Protein AF-A0A6M1S440-F1 (afdb_monomer_lite)

Foldseek 3Di:
DDDPLPQDKAWAQDPPVLLVQLVVLQVVLCVVQVQWDWDRDNIIIIGHGSPDDSVVSRVSSVVSSVVSVCVVVCVVVVVVVCCVVPPD

Organism: NCBI:txid240521

Structure (mmCIF, N/CA/C/O backbone):
data_AF-A0A6M1S440-F1
#
_entry.id   AF-A0A6M1S440-F1
#
loop_
_atom_site.group_PDB
_atom_site.id
_atom_site.type_symbol
_atom_site.label_atom_id
_atom_site.label_alt_id
_atom_site.label_comp_id
_atom_site.label_asym_id
_atom_site.label_entity_id
_atom_site.label_seq_id
_atom_site.pdbx_PDB_ins_code
_atom_site.Cartn_x
_atom_site.Cartn_y
_atom_site.Cartn_z
_atom_site.occupancy
_atom_site.B_iso_or_equiv
_atom_site.auth_seq_id
_atom_site.auth_comp_id
_atom_site.auth_asym_id
_atom_site.auth_atom_id
_atom_site.pdbx_PDB_model_num
ATOM 1 N N . MET A 1 1 ? 9.846 -9.052 -35.861 1.00 38.78 1 MET A N 1
ATOM 2 C CA . MET A 1 1 ? 10.865 -8.458 -34.977 1.00 38.78 1 MET A CA 1
ATOM 3 C C . MET A 1 1 ? 10.238 -8.438 -33.595 1.00 38.78 1 MET A C 1
ATOM 5 O O . MET A 1 1 ? 9.436 -7.564 -33.312 1.00 38.78 1 MET A O 1
ATOM 9 N N . THR A 1 2 ? 10.403 -9.529 -32.848 1.00 41.69 2 THR A N 1
ATOM 10 C CA . THR A 1 2 ? 9.818 -9.726 -31.515 1.00 41.69 2 THR A CA 1
ATOM 11 C C . THR A 1 2 ? 10.552 -8.820 -30.545 1.00 41.69 2 THR A C 1
ATOM 13 O O . THR A 1 2 ? 11.675 -9.124 -30.154 1.00 41.69 2 THR A O 1
ATOM 16 N N . ASP A 1 3 ? 9.934 -7.688 -30.229 1.00 44.25 3 ASP A N 1
ATOM 17 C CA . ASP A 1 3 ? 10.390 -6.804 -29.169 1.00 44.25 3 ASP A CA 1
ATOM 18 C C . ASP A 1 3 ? 10.132 -7.529 -27.844 1.00 44.25 3 ASP A C 1
ATOM 20 O O . ASP A 1 3 ? 8.987 -7.713 -27.421 1.00 44.25 3 ASP A O 1
ATOM 24 N N . GLN A 1 4 ? 11.192 -8.078 -27.254 1.00 47.28 4 GLN A N 1
ATOM 25 C CA . GLN A 1 4 ? 11.156 -8.582 -25.889 1.00 47.28 4 GLN A CA 1
ATOM 26 C C . GLN A 1 4 ? 11.059 -7.355 -24.987 1.00 47.28 4 GLN A C 1
ATOM 28 O O . GLN A 1 4 ? 12.070 -6.801 -24.574 1.00 47.28 4 GLN A O 1
ATOM 33 N N . LEU A 1 5 ? 9.830 -6.903 -24.740 1.00 50.12 5 LEU A N 1
ATOM 34 C CA . LEU A 1 5 ? 9.536 -5.858 -23.770 1.00 50.12 5 LEU A CA 1
ATOM 35 C C . LEU A 1 5 ? 9.966 -6.375 -22.396 1.00 50.12 5 LEU A C 1
ATOM 37 O O . LEU A 1 5 ? 9.253 -7.153 -21.758 1.00 50.12 5 LEU A O 1
ATOM 41 N N . GLU A 1 6 ? 11.170 -5.985 -21.978 1.00 55.16 6 GLU A N 1
ATOM 42 C CA . GLU A 1 6 ? 11.647 -6.151 -20.613 1.00 55.16 6 GLU A CA 1
ATOM 43 C C . GLU A 1 6 ? 10.577 -5.567 -19.692 1.00 55.16 6 GLU A C 1
ATOM 45 O O . GLU A 1 6 ? 10.331 -4.363 -19.678 1.00 55.16 6 GLU A O 1
ATOM 50 N N . THR A 1 7 ? 9.861 -6.438 -18.985 1.00 59.59 7 THR A N 1
ATOM 51 C CA . THR A 1 7 ? 8.858 -6.024 -18.007 1.00 59.59 7 THR A CA 1
ATOM 52 C C . THR A 1 7 ? 9.616 -5.353 -16.861 1.00 59.59 7 THR A C 1
ATOM 54 O O . THR A 1 7 ? 10.378 -6.051 -16.184 1.00 59.59 7 THR A O 1
ATOM 57 N N . PRO A 1 8 ? 9.490 -4.030 -16.636 1.00 64.62 8 PRO A N 1
ATOM 58 C CA . PRO A 1 8 ? 10.217 -3.353 -15.576 1.00 64.62 8 PRO A CA 1
ATOM 59 C C . PRO A 1 8 ? 9.872 -3.980 -14.229 1.00 64.62 8 PRO A C 1
ATOM 61 O O . PRO A 1 8 ? 8.727 -3.940 -13.771 1.00 64.62 8 PRO A O 1
ATOM 64 N N . LEU A 1 9 ? 10.891 -4.564 -13.600 1.00 76.56 9 LEU A N 1
ATOM 65 C CA . LEU A 1 9 ? 10.823 -5.080 -12.244 1.00 76.56 9 LEU A CA 1
ATOM 66 C C . LEU A 1 9 ? 11.227 -3.965 -11.277 1.00 76.56 9 LEU A C 1
ATOM 68 O O . LEU A 1 9 ? 12.387 -3.560 -11.212 1.00 76.56 9 LEU A O 1
ATOM 72 N N . CYS A 1 10 ? 10.262 -3.468 -10.515 1.00 85.00 10 CYS A N 1
ATOM 73 C CA . CYS A 1 10 ? 10.481 -2.499 -9.454 1.00 85.00 10 CYS A CA 1
ATOM 74 C C . CYS A 1 10 ? 10.513 -3.218 -8.102 1.00 85.00 10 CYS A C 1
ATOM 76 O O . CYS A 1 10 ? 9.501 -3.766 -7.665 1.00 85.00 10 CYS A O 1
ATOM 78 N N . ALA A 1 11 ? 11.667 -3.200 -7.434 1.00 89.94 11 ALA A N 1
ATOM 79 C CA . ALA A 1 11 ? 11.799 -3.670 -6.060 1.00 89.94 11 ALA A CA 1
ATOM 80 C C . ALA A 1 11 ? 11.592 -2.503 -5.085 1.00 89.94 11 ALA A C 1
ATOM 82 O O . ALA A 1 11 ? 12.334 -1.518 -5.093 1.00 89.94 11 ALA A O 1
ATOM 83 N N . ILE A 1 12 ? 10.584 -2.619 -4.225 1.00 90.94 12 ILE A N 1
ATOM 84 C CA . ILE A 1 12 ? 10.222 -1.621 -3.224 1.00 90.94 12 ILE A CA 1
ATOM 85 C C . ILE A 1 12 ? 10.560 -2.180 -1.845 1.00 90.94 12 ILE A C 1
ATOM 87 O O . ILE A 1 12 ? 9.955 -3.141 -1.364 1.00 90.94 12 ILE A O 1
ATOM 91 N N . ALA A 1 13 ? 11.519 -1.538 -1.180 1.00 90.50 13 ALA A N 1
ATOM 92 C CA . ALA A 1 13 ? 11.818 -1.821 0.215 1.00 90.50 13 ALA A CA 1
ATOM 93 C C . ALA A 1 13 ? 10.627 -1.414 1.098 1.00 90.50 13 ALA A C 1
ATOM 95 O O . ALA A 1 13 ? 10.193 -0.257 1.079 1.00 90.50 13 ALA A O 1
ATOM 96 N N . VAL A 1 14 ? 10.121 -2.367 1.881 1.00 91.56 14 VAL A N 1
ATOM 97 C CA . VAL A 1 14 ? 9.051 -2.147 2.857 1.00 91.56 14 VAL A CA 1
ATOM 98 C C . VAL A 1 14 ? 9.650 -2.221 4.260 1.00 91.56 14 VAL A C 1
ATOM 100 O O . VAL A 1 14 ? 10.133 -3.287 4.652 1.00 91.56 14 VAL A O 1
ATOM 103 N N . PRO A 1 15 ? 9.639 -1.116 5.028 1.00 91.00 15 PRO A N 1
ATOM 104 C CA . PRO A 1 15 ? 10.123 -1.136 6.401 1.00 91.00 15 PRO A CA 1
ATOM 105 C C . PRO A 1 15 ? 9.330 -2.135 7.267 1.00 91.00 15 PRO A C 1
ATOM 107 O O . PRO A 1 15 ? 8.135 -2.338 7.013 1.00 91.00 15 PRO A O 1
ATOM 110 N N . PRO A 1 16 ? 9.948 -2.755 8.291 1.00 91.62 16 PRO A N 1
ATOM 111 C CA . PRO A 1 16 ? 9.311 -3.786 9.114 1.00 91.62 16 PRO A CA 1
ATOM 112 C C . PRO A 1 16 ? 7.946 -3.385 9.686 1.00 91.62 16 PRO A C 1
ATOM 114 O O . PRO A 1 16 ? 7.013 -4.186 9.678 1.00 91.62 16 PRO A O 1
ATOM 117 N N . GLU A 1 17 ? 7.792 -2.131 10.112 1.00 92.50 17 GLU A N 1
ATOM 118 C CA . GLU A 1 17 ? 6.561 -1.590 10.690 1.00 92.50 17 GLU A CA 1
ATOM 119 C C . GLU A 1 17 ? 5.393 -1.487 9.694 1.00 92.50 17 GLU A C 1
ATOM 121 O O . GLU A 1 17 ? 4.241 -1.335 10.107 1.00 92.50 17 GLU A O 1
ATOM 126 N N . TYR A 1 18 ? 5.670 -1.599 8.391 1.00 93.69 18 TYR A N 1
ATOM 127 C CA . TYR A 1 18 ? 4.661 -1.615 7.335 1.00 93.69 18 TYR A CA 1
ATOM 128 C C . TYR A 1 18 ? 4.353 -3.016 6.791 1.00 93.69 18 TYR A C 1
ATOM 130 O O . TYR A 1 18 ? 3.384 -3.165 6.048 1.00 93.69 18 TYR A O 1
ATOM 138 N N . ARG A 1 19 ? 5.124 -4.050 7.161 1.00 92.56 19 ARG A N 1
ATOM 139 C CA . ARG A 1 19 ? 5.000 -5.399 6.573 1.00 92.56 19 ARG A CA 1
ATOM 140 C C . ARG A 1 19 ? 3.603 -5.995 6.717 1.00 92.56 19 ARG A C 1
ATOM 142 O O . ARG A 1 19 ? 3.077 -6.528 5.749 1.00 92.56 19 ARG A O 1
ATOM 149 N N . ARG A 1 20 ? 2.964 -5.817 7.879 1.00 94.50 20 ARG A N 1
ATOM 150 C CA . ARG A 1 20 ? 1.590 -6.298 8.127 1.00 94.50 20 ARG A CA 1
ATOM 151 C C . ARG A 1 20 ? 0.539 -5.718 7.172 1.00 94.50 20 ARG A C 1
ATOM 153 O O . ARG A 1 20 ? -0.515 -6.311 7.009 1.00 94.50 20 ARG A O 1
ATOM 160 N N . PHE A 1 21 ? 0.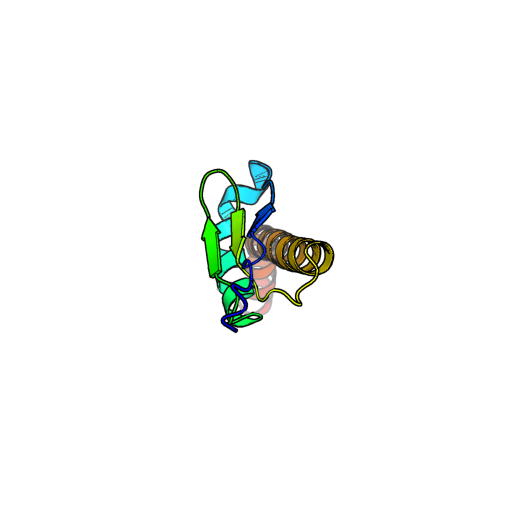824 -4.581 6.536 1.00 95.50 21 PHE A N 1
ATOM 161 C CA . PHE A 1 21 ? -0.092 -3.910 5.611 1.00 95.50 21 PHE A CA 1
ATOM 162 C C . PHE A 1 21 ? 0.194 -4.242 4.138 1.00 95.50 21 PHE A C 1
ATOM 164 O O . PHE A 1 21 ? -0.573 -3.837 3.263 1.00 95.50 21 PHE A O 1
ATOM 171 N N . ALA A 1 22 ? 1.303 -4.930 3.843 1.00 95.06 22 ALA A N 1
ATOM 172 C CA . ALA A 1 22 ? 1.810 -5.091 2.484 1.00 95.06 22 ALA A CA 1
ATOM 173 C C . ALA A 1 22 ? 0.891 -5.942 1.598 1.00 95.06 22 ALA A C 1
ATOM 175 O O . ALA A 1 22 ? 0.653 -5.567 0.453 1.00 95.06 22 ALA A O 1
ATOM 176 N N . GLU A 1 23 ? 0.316 -7.027 2.123 1.00 95.56 23 GLU A N 1
ATOM 177 C CA . GLU A 1 23 ? -0.606 -7.884 1.364 1.00 95.56 23 GLU A CA 1
ATOM 178 C C . GLU A 1 23 ? -1.896 -7.147 0.978 1.00 95.56 23 GLU A C 1
ATOM 180 O O . GLU A 1 23 ? -2.291 -7.131 -0.188 1.00 95.56 23 GLU A O 1
ATOM 185 N N . ALA A 1 24 ? -2.530 -6.460 1.933 1.00 96.06 24 ALA A N 1
ATOM 186 C CA . ALA A 1 24 ? -3.737 -5.679 1.666 1.00 96.06 24 ALA A CA 1
ATOM 187 C C . ALA A 1 24 ? -3.463 -4.508 0.704 1.00 96.06 24 ALA A C 1
ATOM 189 O O . ALA A 1 24 ? -4.269 -4.218 -0.186 1.00 96.06 24 ALA A O 1
ATOM 190 N N . ALA A 1 25 ? -2.297 -3.866 0.827 1.00 96.50 25 ALA A N 1
ATOM 191 C CA . ALA A 1 25 ? -1.854 -2.851 -0.120 1.00 96.50 25 ALA A CA 1
ATOM 192 C C . ALA A 1 25 ? -1.626 -3.432 -1.525 1.00 96.50 25 ALA A C 1
ATOM 194 O O . ALA A 1 25 ? -2.048 -2.816 -2.503 1.00 96.50 25 ALA A O 1
ATOM 195 N N . ALA A 1 26 ? -1.029 -4.624 -1.635 1.00 95.75 26 ALA A N 1
ATOM 196 C CA . ALA A 1 26 ? -0.818 -5.326 -2.899 1.00 95.75 26 ALA A CA 1
ATOM 197 C C . ALA A 1 26 ? -2.136 -5.708 -3.583 1.00 95.75 26 ALA A C 1
ATOM 199 O O . ALA A 1 26 ? -2.267 -5.519 -4.793 1.00 95.75 26 ALA A O 1
ATOM 200 N N . LEU A 1 27 ? -3.140 -6.159 -2.823 1.00 95.31 27 LEU A N 1
ATOM 201 C CA . LEU A 1 27 ? -4.486 -6.419 -3.344 1.00 95.31 27 LEU A CA 1
ATOM 202 C C . LEU A 1 27 ? -5.114 -5.150 -3.929 1.00 95.31 27 LEU A C 1
ATOM 204 O O . LEU A 1 27 ? -5.584 -5.150 -5.068 1.00 95.31 27 LEU A O 1
ATOM 208 N N . ARG A 1 28 ? -5.080 -4.041 -3.178 1.00 94.62 28 ARG A N 1
ATOM 209 C CA . ARG A 1 28 ? -5.613 -2.755 -3.651 1.00 94.62 28 ARG A CA 1
ATOM 210 C C . ARG A 1 28 ? -4.856 -2.239 -4.874 1.00 94.62 28 ARG A C 1
ATOM 212 O O . ARG A 1 28 ? -5.476 -1.708 -5.791 1.00 94.62 28 ARG A O 1
ATOM 219 N N . PHE A 1 29 ? -3.535 -2.382 -4.883 1.00 95.06 29 PHE A N 1
ATOM 220 C CA . PHE A 1 29 ? -2.699 -1.980 -6.007 1.00 95.06 29 PHE A CA 1
ATOM 221 C C . PHE A 1 29 ? -3.041 -2.793 -7.259 1.00 95.06 29 PHE A C 1
ATOM 223 O O . PHE A 1 29 ? -3.308 -2.209 -8.301 1.00 95.06 29 PHE A O 1
ATOM 230 N N . SER A 1 30 ? -3.144 -4.118 -7.142 1.00 93.31 30 SER A N 1
ATOM 231 C CA . SER A 1 30 ? -3.477 -5.008 -8.265 1.00 93.31 30 SER A CA 1
ATOM 232 C C . SER A 1 30 ? -4.882 -4.750 -8.827 1.00 93.31 30 SER A C 1
ATOM 234 O O . SER A 1 30 ? -5.114 -4.926 -10.017 1.00 93.31 30 SER A O 1
ATOM 236 N N . TYR A 1 31 ? -5.822 -4.278 -7.999 1.00 92.81 31 TYR A N 1
ATOM 237 C CA . TYR A 1 31 ? -7.134 -3.818 -8.467 1.00 92.81 31 TYR A CA 1
ATOM 238 C C . TYR A 1 31 ? -7.049 -2.540 -9.322 1.00 92.81 31 TYR A C 1
ATOM 240 O O . TYR A 1 31 ? -7.770 -2.411 -10.309 1.00 92.81 31 TYR A O 1
ATOM 248 N N . LEU A 1 32 ? -6.182 -1.592 -8.950 1.00 91.69 32 LEU A N 1
ATOM 249 C CA . LEU A 1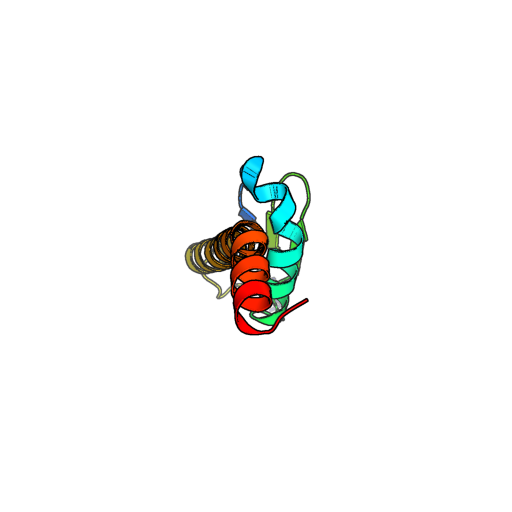 32 ? -6.007 -0.325 -9.673 1.00 91.69 32 LEU A CA 1
ATOM 250 C C . LEU A 1 32 ? -5.125 -0.465 -10.919 1.00 91.69 32 LEU A C 1
ATOM 252 O O . LEU A 1 32 ? -5.328 0.261 -11.889 1.00 91.69 32 LEU A O 1
ATOM 256 N N . TYR A 1 33 ? -4.184 -1.409 -10.901 1.00 91.81 33 TYR A N 1
ATOM 257 C CA . TYR A 1 33 ? -3.259 -1.694 -11.996 1.00 91.81 33 TYR A CA 1
ATOM 258 C C . TYR A 1 33 ? -3.339 -3.184 -12.366 1.00 91.81 33 TYR A C 1
ATOM 260 O O . TYR A 1 33 ? -2.445 -3.947 -12.005 1.00 91.81 33 TYR A O 1
ATOM 268 N N . PRO A 1 34 ? -4.386 -3.628 -13.090 1.00 89.81 34 PRO A N 1
ATOM 269 C CA . PRO A 1 34 ? -4.600 -5.050 -13.377 1.00 89.81 34 PRO A CA 1
ATOM 270 C C . PRO A 1 34 ? -3.507 -5.708 -14.228 1.00 89.81 34 PRO A C 1
ATOM 272 O O . PRO A 1 34 ? -3.374 -6.928 -14.204 1.00 89.81 34 PRO A O 1
ATOM 275 N N . SER A 1 35 ? -2.736 -4.925 -14.993 1.00 88.94 35 SER A N 1
ATOM 276 C CA . SER A 1 35 ? -1.580 -5.425 -15.750 1.00 88.94 35 SER A CA 1
ATOM 277 C C . SER A 1 35 ? -0.327 -5.594 -14.887 1.00 88.94 35 SER A C 1
ATOM 279 O O . SER A 1 35 ? 0.613 -6.269 -15.302 1.00 88.94 35 SER A O 1
ATOM 281 N N . ALA A 1 36 ? -0.304 -5.027 -13.677 1.00 89.94 36 ALA A N 1
ATOM 282 C CA . ALA A 1 36 ? 0.820 -5.162 -12.772 1.00 89.94 36 ALA A CA 1
ATOM 283 C C . ALA A 1 36 ? 0.726 -6.461 -11.964 1.00 89.94 36 ALA A C 1
ATOM 285 O O . ALA A 1 36 ? -0.301 -6.786 -11.369 1.00 89.94 36 ALA A O 1
ATOM 286 N N . LYS A 1 37 ? 1.841 -7.185 -11.879 1.00 91.25 37 LYS A N 1
ATOM 287 C CA . LYS A 1 37 ? 1.993 -8.344 -11.002 1.00 91.25 37 LYS A CA 1
ATOM 288 C C . LYS A 1 37 ? 2.765 -7.935 -9.756 1.00 91.25 37 LYS A C 1
ATOM 290 O O . LYS A 1 37 ? 3.907 -7.494 -9.862 1.00 91.25 37 LYS A O 1
ATOM 295 N N . VAL A 1 38 ? 2.153 -8.111 -8.588 1.00 93.94 38 VAL A N 1
ATOM 296 C CA . VAL A 1 38 ? 2.763 -7.804 -7.287 1.00 93.94 38 VAL A CA 1
ATOM 297 C C . VAL A 1 38 ? 3.098 -9.099 -6.554 1.00 93.94 38 VAL A C 1
ATOM 299 O O . VAL A 1 38 ? 2.262 -9.996 -6.463 1.00 93.94 38 VAL A O 1
ATOM 302 N N . VAL A 1 39 ? 4.312 -9.188 -6.019 1.00 94.12 39 VAL A N 1
ATOM 303 C CA . VAL A 1 39 ? 4.765 -10.271 -5.136 1.00 94.12 39 VAL A CA 1
ATOM 304 C C . VAL A 1 39 ? 5.235 -9.649 -3.825 1.00 94.12 39 VAL A C 1
ATOM 306 O O . VAL A 1 39 ? 5.979 -8.667 -3.842 1.00 94.12 39 VAL A O 1
ATOM 309 N N . VAL A 1 40 ? 4.769 -10.192 -2.701 1.00 93.44 40 VAL A N 1
ATOM 310 C CA . VAL A 1 40 ? 5.082 -9.712 -1.351 1.00 93.44 40 VAL A CA 1
ATOM 311 C C . VAL A 1 40 ? 5.850 -10.808 -0.616 1.00 93.44 40 VAL A C 1
ATOM 313 O O . VAL A 1 40 ? 5.256 -11.813 -0.249 1.00 93.44 40 VAL A O 1
ATOM 316 N N . ASP A 1 41 ? 7.146 -10.587 -0.400 1.00 87.94 41 ASP A N 1
ATOM 317 C CA . ASP A 1 41 ? 8.030 -11.445 0.403 1.00 87.94 41 ASP A CA 1
ATOM 318 C C . ASP A 1 41 ? 8.722 -10.574 1.482 1.00 87.94 41 ASP A C 1
ATOM 320 O O . ASP A 1 41 ? 8.082 -9.754 2.144 1.00 87.94 41 ASP A O 1
ATOM 324 N N . ASP A 1 42 ? 10.051 -10.664 1.625 1.00 80.06 42 ASP A N 1
ATOM 325 C CA . ASP A 1 42 ? 10.856 -9.731 2.434 1.00 80.06 42 ASP A CA 1
ATOM 326 C C . ASP A 1 42 ? 10.840 -8.290 1.897 1.00 80.06 42 ASP A C 1
ATOM 328 O O . ASP A 1 42 ? 11.078 -7.329 2.641 1.00 80.06 42 ASP A O 1
ATOM 332 N N . SER A 1 43 ? 10.561 -8.153 0.600 1.00 85.19 43 SER A N 1
ATOM 333 C CA . SER A 1 43 ? 10.366 -6.902 -0.128 1.00 85.19 43 SER A CA 1
ATOM 334 C C . SER A 1 43 ? 9.170 -7.039 -1.068 1.00 85.19 43 SER A C 1
ATOM 336 O O . SER A 1 43 ? 8.688 -8.148 -1.309 1.00 85.19 43 SER A O 1
ATOM 338 N N . VAL A 1 44 ? 8.684 -5.918 -1.599 1.00 92.38 44 VAL A N 1
ATOM 339 C CA . VAL A 1 44 ? 7.609 -5.944 -2.592 1.00 92.38 44 VAL A CA 1
ATOM 340 C C . VAL A 1 44 ? 8.209 -5.805 -3.977 1.00 92.38 44 VAL A C 1
ATOM 342 O O . VAL A 1 44 ? 8.877 -4.816 -4.268 1.00 92.38 44 VAL A O 1
ATOM 345 N N . SER A 1 45 ? 7.940 -6.782 -4.833 1.00 93.75 45 SER A N 1
ATOM 346 C CA . SER A 1 45 ? 8.345 -6.763 -6.235 1.00 93.75 45 SER A CA 1
ATOM 347 C C . SER A 1 45 ? 7.133 -6.499 -7.117 1.00 93.75 45 SER A C 1
ATOM 349 O O . SER A 1 45 ? 6.131 -7.205 -7.020 1.00 93.75 45 SER A O 1
ATOM 351 N N . ILE A 1 46 ? 7.223 -5.490 -7.983 1.00 93.25 46 ILE A N 1
ATOM 352 C CA . ILE A 1 46 ? 6.164 -5.130 -8.929 1.00 93.25 46 ILE A CA 1
ATOM 353 C C . ILE A 1 46 ? 6.706 -5.265 -10.344 1.00 93.25 46 ILE A C 1
ATOM 355 O O . ILE A 1 46 ? 7.685 -4.617 -10.700 1.00 93.25 46 ILE A O 1
ATOM 359 N N . SER A 1 47 ? 6.065 -6.111 -11.143 1.00 90.62 47 SER A N 1
ATOM 360 C CA . SER A 1 47 ? 6.280 -6.198 -12.588 1.00 90.62 47 SER A CA 1
ATOM 361 C C . SER A 1 47 ? 5.150 -5.446 -13.281 1.00 90.62 47 SER A C 1
ATOM 363 O O . SER A 1 47 ? 3.991 -5.783 -13.055 1.00 90.62 47 SER A O 1
ATOM 365 N N . ALA A 1 48 ? 5.461 -4.430 -14.081 1.00 84.56 48 ALA A N 1
ATOM 366 C CA . ALA A 1 48 ? 4.469 -3.611 -14.782 1.00 84.56 48 ALA A CA 1
ATOM 367 C C . ALA A 1 48 ? 4.796 -3.493 -16.275 1.00 84.56 48 ALA A C 1
ATOM 369 O O . ALA A 1 48 ? 5.852 -3.939 -16.711 1.00 84.56 48 ALA A O 1
ATOM 370 N N . ASP A 1 49 ? 3.905 -2.883 -17.055 1.00 80.94 49 ASP A N 1
ATOM 371 C CA . ASP A 1 49 ? 4.141 -2.633 -18.479 1.00 80.94 49 ASP A CA 1
ATOM 372 C C . ASP A 1 49 ? 5.387 -1.754 -18.697 1.00 80.94 49 ASP A C 1
ATOM 374 O O . ASP A 1 49 ? 5.676 -0.853 -17.910 1.00 80.94 49 ASP A O 1
ATOM 378 N N . SER A 1 50 ? 6.107 -1.969 -19.801 1.00 72.25 50 SER A N 1
ATOM 379 C CA . SER A 1 50 ? 7.360 -1.264 -20.144 1.00 72.25 50 SER A CA 1
ATOM 380 C C . SER A 1 50 ? 7.249 0.262 -20.187 1.00 72.25 50 SER A C 1
ATOM 382 O O . SER A 1 50 ? 8.239 0.966 -20.007 1.00 72.25 50 SER A O 1
ATOM 384 N N . ASN A 1 51 ? 6.046 0.780 -20.434 1.00 78.94 51 ASN A N 1
ATOM 385 C CA . ASN A 1 51 ? 5.776 2.214 -20.519 1.00 78.94 51 ASN A CA 1
ATOM 386 C C . ASN A 1 51 ? 5.505 2.849 -19.147 1.00 78.94 51 ASN A C 1
ATOM 388 O O . ASN A 1 51 ? 5.353 4.068 -19.055 1.00 78.94 51 ASN A O 1
ATOM 392 N N . ALA A 1 52 ? 5.403 2.047 -18.086 1.00 80.75 52 ALA A N 1
ATOM 393 C CA . ALA A 1 52 ? 5.130 2.539 -16.751 1.00 80.75 52 ALA A CA 1
ATOM 394 C C . ALA A 1 52 ? 6.413 3.057 -16.086 1.00 80.75 52 ALA A C 1
ATOM 396 O O . ALA A 1 52 ? 7.437 2.382 -15.996 1.00 80.75 52 ALA A O 1
ATOM 397 N N . SER A 1 53 ? 6.338 4.282 -15.575 1.00 88.06 53 SER A N 1
ATOM 398 C CA . SER A 1 53 ? 7.416 4.903 -14.813 1.00 88.06 53 SER A CA 1
ATOM 399 C C . SER A 1 53 ? 7.591 4.201 -13.464 1.00 88.06 53 SER A C 1
ATOM 401 O O . SER A 1 53 ? 6.670 4.143 -12.645 1.00 88.06 53 SER A O 1
ATOM 403 N N . VAL A 1 54 ? 8.806 3.713 -13.196 1.00 87.81 54 VAL A N 1
ATOM 404 C CA . VAL A 1 54 ? 9.182 3.086 -11.914 1.00 87.81 54 VAL A CA 1
ATOM 405 C C . VAL A 1 54 ? 8.903 4.019 -10.730 1.00 87.81 54 VAL A C 1
ATOM 407 O O . VAL A 1 54 ? 8.483 3.566 -9.663 1.00 87.81 54 VAL A O 1
ATOM 410 N N . ALA A 1 55 ? 9.100 5.329 -10.912 1.00 89.94 55 ALA A N 1
ATOM 411 C CA . ALA A 1 55 ? 8.842 6.327 -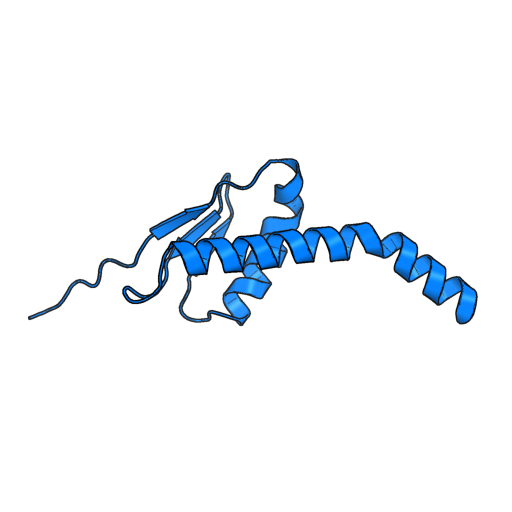9.880 1.00 89.94 55 ALA A CA 1
ATOM 412 C C . ALA A 1 55 ? 7.344 6.446 -9.555 1.00 89.94 55 ALA A C 1
ATOM 414 O O . ALA A 1 55 ? 6.985 6.519 -8.378 1.00 89.94 55 ALA A O 1
ATOM 415 N N . ASP A 1 56 ? 6.479 6.411 -10.572 1.00 91.12 56 ASP A N 1
ATOM 416 C CA . ASP A 1 56 ? 5.026 6.468 -10.386 1.00 91.12 56 ASP A CA 1
ATOM 417 C C . ASP A 1 56 ? 4.505 5.189 -9.723 1.00 91.12 56 ASP A C 1
ATOM 419 O O . ASP A 1 56 ? 3.813 5.275 -8.712 1.00 91.12 56 ASP A O 1
ATOM 423 N N . ILE A 1 57 ? 4.946 4.011 -10.182 1.00 91.94 57 ILE A N 1
ATOM 424 C CA . ILE A 1 57 ? 4.626 2.719 -9.547 1.00 91.94 57 ILE A CA 1
ATOM 425 C C . ILE A 1 57 ? 5.032 2.722 -8.070 1.00 91.94 57 ILE A C 1
ATOM 427 O O . ILE A 1 57 ? 4.248 2.354 -7.193 1.00 91.94 57 ILE A O 1
ATOM 431 N N . THR A 1 58 ? 6.256 3.172 -7.781 1.00 92.62 58 THR A N 1
ATOM 432 C CA . THR A 1 58 ? 6.774 3.231 -6.410 1.00 92.62 58 THR A CA 1
ATOM 433 C C . THR A 1 58 ? 5.942 4.168 -5.543 1.00 92.62 58 THR A C 1
ATOM 435 O O . THR A 1 58 ? 5.609 3.825 -4.405 1.00 92.62 58 THR A O 1
ATOM 438 N N . ARG A 1 59 ? 5.615 5.361 -6.055 1.00 94.56 59 ARG A N 1
ATOM 439 C CA . ARG A 1 59 ? 4.780 6.342 -5.355 1.00 94.56 59 ARG A CA 1
ATOM 440 C C . ARG A 1 59 ? 3.405 5.758 -5.057 1.00 94.56 59 ARG A C 1
ATOM 442 O O . ARG A 1 59 ? 2.955 5.834 -3.915 1.00 94.56 59 ARG A O 1
ATOM 449 N N . ASP A 1 60 ? 2.763 5.173 -6.057 1.00 94.75 60 ASP A N 1
ATOM 450 C CA . ASP A 1 60 ? 1.381 4.714 -5.970 1.00 94.75 60 ASP A CA 1
ATOM 451 C C . ASP A 1 60 ? 1.266 3.494 -5.041 1.00 94.75 60 ASP A C 1
ATOM 453 O O . ASP A 1 60 ? 0.359 3.430 -4.204 1.00 94.75 60 ASP A O 1
ATOM 457 N N . PHE A 1 61 ? 2.245 2.581 -5.073 1.00 95.50 61 PHE A N 1
ATOM 458 C CA . PHE A 1 61 ? 2.313 1.479 -4.112 1.00 95.50 61 PHE A CA 1
ATOM 459 C C . PHE A 1 61 ? 2.554 1.977 -2.680 1.00 95.50 61 PHE A C 1
ATOM 461 O O . PHE A 1 61 ? 1.843 1.578 -1.755 1.00 95.50 61 PHE A O 1
ATOM 468 N N . LYS A 1 62 ? 3.506 2.898 -2.470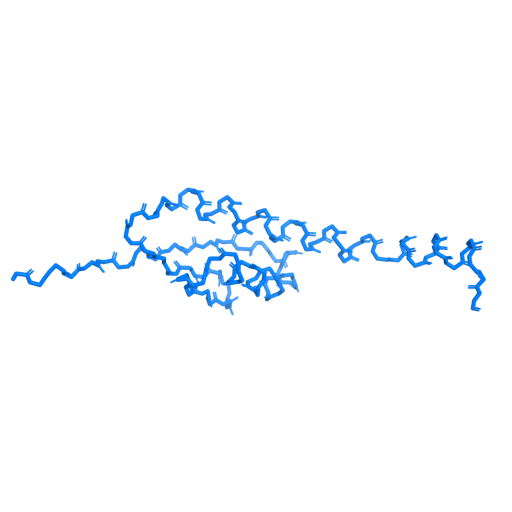 1.00 95.19 62 LYS A N 1
ATOM 469 C CA . LYS A 1 62 ? 3.748 3.495 -1.142 1.00 95.19 62 LYS A CA 1
ATOM 470 C C . LYS A 1 62 ? 2.522 4.239 -0.619 1.00 95.19 62 LYS A C 1
ATOM 472 O O . LYS A 1 62 ? 2.240 4.180 0.577 1.00 95.19 62 LYS A O 1
ATOM 477 N N . TYR A 1 63 ? 1.774 4.901 -1.499 1.00 96.31 63 TYR A N 1
ATOM 478 C CA . TYR A 1 63 ? 0.510 5.535 -1.149 1.00 96.31 63 TYR A CA 1
ATOM 479 C C . TYR A 1 63 ? -0.519 4.502 -0.672 1.00 96.31 63 TYR A C 1
ATOM 481 O O . TYR A 1 63 ? -1.107 4.684 0.396 1.00 96.31 63 TYR A O 1
ATOM 489 N N . ALA A 1 64 ? -0.696 3.393 -1.399 1.00 96.19 64 ALA A N 1
ATOM 490 C CA . ALA A 1 64 ? -1.586 2.306 -0.987 1.00 96.19 64 ALA A CA 1
ATOM 491 C C . ALA A 1 64 ? -1.179 1.716 0.377 1.00 96.19 64 ALA A C 1
ATOM 493 O O . ALA A 1 64 ? -2.024 1.572 1.262 1.00 96.19 64 ALA A O 1
ATOM 494 N N . LEU A 1 65 ? 0.117 1.465 0.575 1.00 96.62 65 LEU A N 1
ATOM 495 C CA . LEU A 1 65 ? 0.681 0.938 1.818 1.00 96.62 65 LEU A CA 1
ATOM 496 C C . LEU A 1 65 ? 0.437 1.868 3.014 1.00 96.62 65 LEU A C 1
ATOM 498 O O . LEU A 1 65 ? -0.031 1.440 4.070 1.00 96.62 65 LEU A O 1
ATOM 502 N N . TYR A 1 66 ? 0.707 3.161 2.842 1.00 96.75 66 TYR A N 1
ATOM 503 C CA . TYR A 1 66 ? 0.502 4.159 3.888 1.00 96.75 66 TYR A CA 1
ATOM 504 C C . TYR A 1 66 ? -0.983 4.345 4.227 1.00 96.75 66 TYR A C 1
ATOM 506 O O . TYR A 1 66 ? -1.355 4.463 5.396 1.00 96.75 66 TYR A O 1
ATOM 514 N N . ARG A 1 67 ? -1.862 4.318 3.217 1.00 95.62 67 ARG A N 1
ATOM 515 C CA . ARG A 1 67 ? -3.314 4.392 3.425 1.00 95.62 67 ARG A CA 1
ATOM 516 C C . ARG A 1 67 ? -3.853 3.175 4.167 1.00 95.62 67 ARG A C 1
ATOM 518 O O . ARG A 1 67 ? -4.730 3.355 5.009 1.00 95.62 67 ARG A O 1
ATOM 525 N N . GLN A 1 68 ? -3.323 1.984 3.896 1.00 96.12 68 GLN A N 1
ATOM 526 C CA . GLN A 1 68 ? -3.705 0.777 4.623 1.00 96.12 68 GLN A CA 1
ATOM 527 C C . GLN A 1 68 ? -3.312 0.867 6.101 1.00 96.12 68 GLN A C 1
ATOM 529 O O . GLN A 1 68 ? -4.147 0.604 6.965 1.00 96.12 68 GLN A O 1
ATOM 534 N N . LYS A 1 69 ? -2.095 1.347 6.398 1.00 96.00 69 LYS A N 1
ATOM 535 C CA . LYS A 1 69 ? -1.660 1.613 7.776 1.00 96.00 69 LYS A CA 1
ATOM 536 C C . LYS A 1 69 ? -2.635 2.525 8.518 1.00 96.00 69 LYS A C 1
ATOM 538 O O . LYS A 1 69 ? -3.131 2.156 9.577 1.00 96.00 69 LYS A O 1
ATOM 543 N N . ILE A 1 70 ? -2.939 3.696 7.949 1.00 95.69 70 ILE A N 1
ATOM 544 C CA . ILE A 1 70 ? -3.876 4.653 8.561 1.00 95.69 70 ILE A CA 1
ATOM 545 C C . ILE A 1 70 ? -5.249 4.013 8.765 1.00 95.69 70 ILE A C 1
ATOM 547 O O . ILE A 1 70 ? -5.881 4.227 9.798 1.00 95.69 70 ILE A O 1
ATOM 551 N N . TYR A 1 71 ? -5.732 3.253 7.779 1.00 94.06 71 TYR A N 1
ATOM 552 C CA . TYR A 1 71 ? -7.029 2.601 7.875 1.00 94.06 71 TYR A CA 1
ATOM 553 C C . TYR A 1 71 ? -7.076 1.650 9.072 1.00 94.06 71 TYR A C 1
ATOM 555 O O . TYR A 1 71 ? -7.989 1.776 9.885 1.00 94.06 71 TYR A O 1
ATOM 563 N N . GLU A 1 72 ? -6.104 0.757 9.225 1.00 94.12 72 GLU A N 1
ATOM 564 C CA . GLU A 1 72 ? -6.079 -0.187 10.346 1.00 94.12 72 GLU A CA 1
ATOM 565 C C . GLU A 1 72 ? -5.837 0.501 11.693 1.00 94.12 72 GLU A C 1
ATOM 567 O O . GLU A 1 72 ? -6.559 0.239 12.653 1.00 94.12 72 GLU A O 1
ATOM 572 N N . GLU A 1 73 ? -4.887 1.434 11.770 1.00 94.06 73 GLU A N 1
ATOM 573 C CA . GLU A 1 73 ? -4.554 2.124 13.024 1.00 94.06 73 GLU A CA 1
ATOM 574 C C . GLU A 1 73 ? -5.695 3.010 13.533 1.00 94.06 73 GLU A C 1
ATOM 576 O O . GLU A 1 73 ? -5.881 3.149 14.740 1.00 94.06 73 GLU A O 1
ATOM 581 N N . ALA A 1 74 ? -6.506 3.571 12.634 1.00 93.88 74 ALA A N 1
ATOM 582 C CA . ALA A 1 74 ? -7.676 4.353 13.018 1.00 93.88 74 ALA A CA 1
ATOM 583 C C . ALA A 1 74 ? -8.922 3.496 13.314 1.00 93.88 74 ALA A C 1
ATOM 585 O O . ALA A 1 74 ? -9.942 4.052 13.720 1.00 93.88 74 ALA A O 1
ATOM 586 N N . GLN A 1 75 ? -8.884 2.170 13.123 1.00 92.44 75 GLN A N 1
ATOM 587 C CA . GLN A 1 75 ? -10.061 1.319 13.325 1.00 92.44 75 GLN A CA 1
ATOM 588 C C . GLN A 1 75 ? -10.616 1.356 14.758 1.00 92.44 75 GLN A C 1
ATOM 590 O O . GLN A 1 75 ? -11.827 1.529 14.880 1.00 92.44 75 GLN A O 1
ATOM 595 N N . PRO A 1 76 ? -9.802 1.284 15.832 1.00 92.56 76 PRO A N 1
ATOM 596 C CA . PRO A 1 76 ? -10.329 1.335 17.196 1.00 92.56 76 PRO A CA 1
ATOM 597 C C . PRO A 1 76 ? -11.111 2.623 17.478 1.00 92.56 76 PRO A C 1
ATOM 599 O O . PRO A 1 76 ? -12.206 2.579 18.032 1.00 92.56 76 PRO A O 1
ATOM 602 N N . LEU A 1 77 ? -10.587 3.771 17.032 1.00 93.69 77 LEU A N 1
ATOM 603 C CA . LEU A 1 77 ? -11.259 5.060 17.194 1.00 93.69 77 LEU A CA 1
ATOM 604 C C . LEU A 1 77 ? -12.550 5.133 16.370 1.00 93.69 77 LEU A C 1
ATOM 606 O O . LEU A 1 77 ? -13.549 5.657 16.853 1.00 93.69 77 LEU A O 1
ATOM 610 N N . ARG A 1 78 ? -12.553 4.604 15.139 1.00 93.12 78 ARG A N 1
ATOM 611 C CA . ARG A 1 78 ? -13.766 4.563 14.308 1.00 93.12 78 ARG A CA 1
ATOM 612 C C . ARG A 1 78 ? -14.854 3.704 14.938 1.00 93.12 78 ARG A C 1
ATOM 614 O O . ARG A 1 78 ? -15.993 4.151 14.985 1.00 93.12 78 ARG A O 1
ATOM 621 N N . THR A 1 79 ? -14.506 2.515 15.428 1.00 92.38 79 THR A N 1
ATOM 622 C CA . THR A 1 79 ? -15.450 1.640 16.130 1.00 92.38 79 THR A CA 1
ATOM 623 C C . THR A 1 79 ? -16.033 2.351 17.347 1.00 92.38 79 THR A C 1
ATOM 625 O O . THR A 1 79 ? -17.249 2.460 17.444 1.00 92.38 79 THR A O 1
ATOM 628 N N . LEU A 1 80 ? -15.184 2.947 18.191 1.00 94.81 80 LEU A N 1
ATOM 629 C CA . LEU A 1 80 ? -15.624 3.679 19.380 1.00 94.81 80 LEU A CA 1
ATOM 630 C C . LEU A 1 80 ? -16.583 4.830 19.044 1.00 94.81 80 LEU A C 1
ATOM 632 O O . LEU A 1 80 ? -17.614 4.991 19.690 1.00 94.81 80 LEU A O 1
ATOM 636 N N . LEU A 1 81 ? -16.249 5.641 18.035 1.00 94.19 81 LEU A N 1
ATOM 637 C CA . LEU A 1 81 ? -17.105 6.744 17.599 1.00 94.19 81 LEU A CA 1
ATOM 638 C C . LEU A 1 81 ? -18.462 6.238 17.098 1.00 94.19 81 LEU A C 1
ATOM 640 O O . LEU A 1 81 ? -19.486 6.810 17.464 1.00 94.19 81 LEU A O 1
ATOM 644 N N . ILE A 1 82 ? -18.486 5.160 16.310 1.00 93.94 82 ILE A N 1
ATOM 645 C CA . ILE A 1 82 ? -19.732 4.564 15.811 1.00 93.94 82 ILE A CA 1
ATOM 646 C C . ILE A 1 82 ? -20.576 4.031 16.975 1.00 93.94 82 ILE A C 1
ATOM 648 O O . ILE A 1 82 ? -21.743 4.397 17.078 1.00 93.94 82 ILE A O 1
ATOM 652 N N . GLU A 1 83 ? -19.992 3.240 17.876 1.00 95.12 83 GLU A N 1
ATOM 653 C CA . GLU A 1 83 ? -20.689 2.669 19.039 1.00 95.12 83 GLU A CA 1
ATOM 654 C C . GLU A 1 83 ? -21.218 3.759 19.982 1.00 95.12 83 GLU A C 1
ATOM 656 O O . GLU A 1 83 ? -22.347 3.673 20.459 1.00 95.12 83 GLU A O 1
ATOM 661 N N . SER A 1 84 ? -20.456 4.835 20.207 1.00 92.94 84 SER A N 1
ATOM 662 C CA . SER A 1 84 ? -20.902 5.944 21.065 1.00 92.94 84 SER A CA 1
ATOM 663 C C . SER A 1 84 ? -22.134 6.685 20.536 1.00 92.94 84 SER A C 1
ATOM 665 O O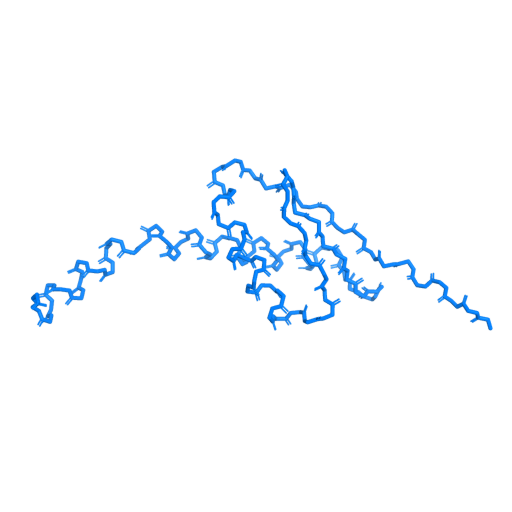 . SER A 1 84 ? -22.895 7.242 21.326 1.00 92.94 84 SER A O 1
ATOM 667 N N . VAL A 1 85 ? -22.333 6.704 19.214 1.00 94.44 85 VAL A N 1
ATOM 668 C CA . VAL A 1 85 ? -23.464 7.387 18.570 1.00 94.44 85 VAL A CA 1
ATOM 669 C C . VAL A 1 85 ? -24.636 6.432 18.346 1.00 94.44 85 VAL A C 1
ATOM 671 O O . VAL A 1 85 ? -25.786 6.830 18.517 1.00 94.44 85 VAL A O 1
ATOM 674 N N . MET A 1 86 ? -24.356 5.187 17.955 1.00 94.19 86 MET A N 1
ATOM 675 C CA . MET A 1 86 ? -25.368 4.216 17.523 1.00 94.19 86 MET A CA 1
ATOM 676 C C . MET A 1 86 ? -25.836 3.277 18.644 1.00 94.19 86 MET A C 1
ATOM 678 O O . MET A 1 86 ? -26.880 2.646 18.497 1.00 94.19 86 MET A O 1
ATOM 682 N N . GLY A 1 87 ? -25.108 3.210 19.762 1.00 77.88 87 GLY A N 1
ATOM 683 C CA . GLY A 1 87 ? -25.289 2.183 20.787 1.00 77.88 87 GLY A CA 1
ATOM 684 C C . GLY A 1 87 ? -24.582 0.863 20.427 1.00 77.88 87 GLY A C 1
ATOM 685 O O . GLY A 1 87 ? -24.128 0.709 19.290 1.00 77.88 87 GLY A O 1
ATOM 686 N N . PRO A 1 88 ? -24.436 -0.054 21.404 1.00 70.81 88 PRO A N 1
ATOM 687 C CA . PRO A 1 88 ? -23.840 -1.375 21.198 1.00 70.81 88 PRO A CA 1
ATOM 688 C C . PRO A 1 88 ? -24.730 -2.322 20.382 1.00 70.81 88 PRO A C 1
ATOM 690 O O . PRO A 1 88 ? -25.975 -2.192 20.456 1.00 70.81 88 PRO A O 1
#

pLDDT: mean 87.64, std 13.2, range [38.78, 96.75]

Radius of gyrat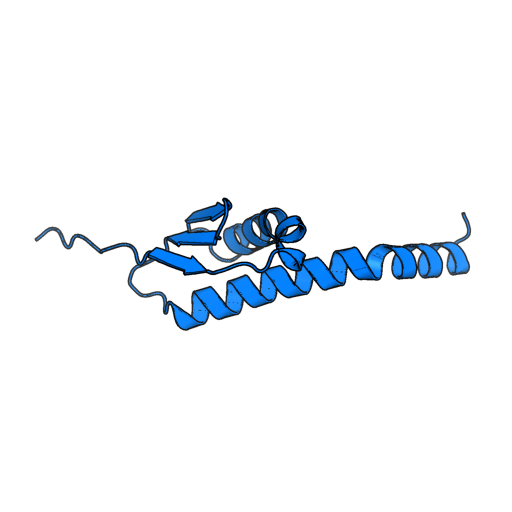ion: 16.95 Å; chains: 1; bounding box: 37×19×56 Å

Secondary structure (DSSP, 8-state):
--------EEEE---GGGGGGHHHHHHHHHHH-TT-EEEESSSEEEE--TTS-HHHHHHHHHHHHHHHHHHHHTHHHHHHHHHHHH--

Sequence (88 aa):
MTDQLETPLCAIAVPPEYRRFAEAAALRFSYLYPSAKVVVDDSVSISADSNASVADITRDFKYALYRQKIYEEAQPLRTLLIESVMGP